Protein AF-A0A222P854-F1 (afdb_monomer_lite)

Structure (mmCIF, N/CA/C/O backbone):
data_AF-A0A222P854-F1
#
_entry.id   AF-A0A222P854-F1
#
loop_
_atom_site.group_PDB
_atom_site.id
_atom_site.type_symbol
_atom_site.label_atom_id
_atom_site.label_alt_id
_atom_site.label_comp_id
_atom_site.label_asym_id
_atom_site.label_entity_id
_atom_site.label_seq_id
_atom_site.pdbx_PDB_ins_code
_atom_site.Cartn_x
_atom_site.Cartn_y
_atom_site.Cartn_z
_atom_site.occupancy
_atom_site.B_iso_or_equiv
_atom_site.auth_seq_id
_atom_site.auth_comp_id
_atom_site.auth_asym_id
_atom_site.auth_atom_id
_atom_site.pdbx_PDB_model_num
ATOM 1 N N . MET A 1 1 ? 20.898 -10.191 -26.134 1.00 38.06 1 MET A N 1
ATOM 2 C CA . MET A 1 1 ? 21.332 -8.983 -26.874 1.00 38.06 1 MET A CA 1
ATOM 3 C C . MET A 1 1 ? 20.083 -8.242 -27.329 1.00 38.06 1 MET A C 1
ATOM 5 O O . MET A 1 1 ? 19.396 -8.728 -28.217 1.00 38.06 1 MET A O 1
ATOM 9 N N . ILE A 1 2 ? 19.724 -7.139 -26.672 1.00 52.44 2 ILE A N 1
ATOM 10 C CA . ILE A 1 2 ? 18.548 -6.342 -27.051 1.00 52.44 2 ILE A CA 1
ATOM 11 C C . ILE A 1 2 ? 18.943 -5.528 -28.288 1.00 52.44 2 ILE A C 1
ATOM 13 O O . ILE A 1 2 ? 19.790 -4.641 -28.202 1.00 52.44 2 ILE A O 1
ATOM 17 N N . LYS A 1 3 ? 18.399 -5.877 -29.460 1.00 54.12 3 LYS A N 1
ATOM 18 C CA . LYS A 1 3 ? 18.596 -5.097 -30.688 1.00 54.12 3 LYS A CA 1
ATOM 19 C C . LYS A 1 3 ? 17.726 -3.843 -30.610 1.00 54.12 3 LYS A C 1
ATOM 21 O O . LYS A 1 3 ? 16.542 -3.892 -30.926 1.00 54.12 3 LYS A O 1
ATOM 26 N N . PHE A 1 4 ? 18.316 -2.723 -30.200 1.00 57.81 4 PHE A N 1
ATOM 27 C CA . PHE A 1 4 ? 17.704 -1.402 -30.335 1.00 57.81 4 PHE A CA 1
ATOM 28 C C . PHE A 1 4 ? 17.723 -1.002 -31.816 1.00 57.81 4 PHE A C 1
ATOM 30 O O . PHE A 1 4 ? 18.655 -0.359 -32.295 1.00 57.81 4 PHE A O 1
ATOM 37 N N . GLY A 1 5 ? 16.721 -1.460 -32.570 1.00 57.44 5 GLY A N 1
ATOM 38 C CA . GLY A 1 5 ? 16.458 -0.957 -33.916 1.00 57.44 5 GLY A CA 1
ATOM 39 C C . GLY A 1 5 ? 16.206 0.551 -33.854 1.00 57.44 5 GLY A C 1
ATOM 40 O O . GLY A 1 5 ? 15.475 1.005 -32.980 1.00 57.44 5 GLY A O 1
ATOM 41 N N . SER A 1 6 ? 16.870 1.300 -34.738 1.00 62.12 6 SER A N 1
ATOM 42 C CA . SER A 1 6 ? 16.833 2.759 -34.927 1.00 62.12 6 SER A CA 1
ATOM 43 C C . SER A 1 6 ? 15.770 3.514 -34.113 1.00 62.12 6 SER A C 1
ATOM 45 O O . SER A 1 6 ? 14.655 3.745 -34.583 1.00 62.12 6 SER A O 1
ATOM 47 N N . VAL A 1 7 ? 16.133 3.942 -32.900 1.00 63.12 7 VAL A N 1
ATOM 48 C CA . VAL A 1 7 ? 15.281 4.776 -32.041 1.00 63.12 7 VAL A CA 1
ATOM 49 C C . VAL A 1 7 ? 15.175 6.170 -32.663 1.00 63.12 7 VAL A C 1
ATOM 51 O O . VAL A 1 7 ? 16.131 6.943 -32.664 1.00 63.12 7 VAL A O 1
ATOM 54 N N . LYS A 1 8 ? 14.009 6.489 -33.228 1.00 76.06 8 LYS A N 1
ATOM 55 C CA . LYS A 1 8 ? 13.694 7.820 -33.767 1.00 76.06 8 LYS A CA 1
ATOM 56 C C . LYS A 1 8 ? 13.288 8.771 -32.636 1.00 76.06 8 LYS A C 1
ATOM 58 O O . LYS A 1 8 ? 12.775 8.329 -31.608 1.00 76.06 8 LYS A O 1
ATOM 63 N N . LYS A 1 9 ? 13.479 10.085 -32.832 1.00 69.50 9 LYS A N 1
ATOM 64 C CA . LYS A 1 9 ? 13.191 11.136 -31.826 1.00 69.50 9 LYS A CA 1
ATOM 65 C C . LYS A 1 9 ? 11.778 11.032 -31.237 1.00 69.50 9 LYS A C 1
ATOM 67 O O . LYS A 1 9 ? 11.584 11.240 -30.049 1.00 69.50 9 LYS A O 1
ATOM 72 N N . GLU A 1 10 ? 10.819 10.637 -32.057 1.00 71.81 10 GLU A N 1
ATOM 73 C CA . GLU A 1 10 ? 9.415 10.408 -31.709 1.00 71.81 10 GLU A CA 1
ATOM 74 C C . GLU A 1 10 ? 9.181 9.299 -30.663 1.00 71.81 10 GLU A C 1
ATOM 76 O O . GLU A 1 10 ? 8.360 9.482 -29.766 1.00 71.81 10 GLU A O 1
ATOM 81 N N . HIS A 1 11 ? 9.960 8.211 -30.663 1.00 74.31 11 HIS A N 1
ATOM 82 C CA . HIS A 1 11 ? 9.887 7.202 -29.593 1.00 74.31 11 HIS A CA 1
ATOM 83 C C . HIS A 1 11 ? 10.460 7.716 -28.270 1.00 74.31 11 HIS A C 1
ATOM 85 O O . HIS A 1 11 ? 9.971 7.362 -27.199 1.00 74.31 11 HIS A O 1
ATOM 91 N N . LEU A 1 12 ? 11.475 8.578 -28.342 1.00 76.31 12 LEU A N 1
ATOM 92 C CA . LEU A 1 12 ? 12.112 9.174 -27.170 1.00 76.31 12 LEU A CA 1
ATOM 93 C C . LEU A 1 12 ? 11.206 10.236 -26.528 1.00 76.31 12 LEU A C 1
ATOM 95 O O . LEU A 1 12 ? 11.089 10.292 -25.307 1.00 76.31 12 LEU A O 1
ATOM 99 N N . VAL A 1 13 ? 10.493 11.008 -27.353 1.00 78.12 13 VAL A N 1
ATOM 100 C CA . VAL A 1 13 ? 9.447 11.942 -26.910 1.00 78.12 13 VAL A CA 1
ATOM 101 C C . VAL A 1 13 ? 8.271 11.188 -26.286 1.00 78.12 13 VAL A C 1
ATOM 103 O O . VAL A 1 13 ? 7.839 11.546 -25.194 1.00 78.12 13 VAL A O 1
ATOM 106 N N . GLY A 1 14 ? 7.800 10.107 -26.917 1.00 78.38 14 GLY A N 1
ATOM 107 C CA . GLY A 1 14 ? 6.740 9.265 -26.352 1.00 78.38 14 GLY A CA 1
ATOM 108 C C . GLY A 1 14 ? 7.126 8.655 -25.001 1.00 78.38 14 GLY A C 1
ATOM 109 O O . GLY A 1 14 ? 6.338 8.696 -24.056 1.00 78.38 14 GLY A O 1
ATOM 110 N N . ALA A 1 15 ? 8.364 8.165 -24.876 1.00 81.88 15 ALA A N 1
ATOM 111 C CA . ALA A 1 15 ? 8.888 7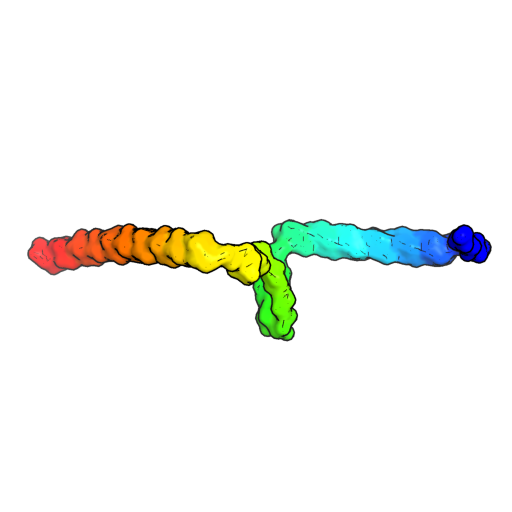.646 -23.615 1.00 81.88 15 ALA A CA 1
ATOM 112 C C . ALA A 1 15 ? 8.981 8.735 -22.532 1.00 81.88 15 ALA A C 1
ATOM 114 O O . ALA A 1 15 ? 8.546 8.512 -21.403 1.00 81.88 15 ALA A O 1
ATOM 115 N N . ALA A 1 16 ? 9.491 9.923 -22.871 1.00 80.00 16 ALA A N 1
ATOM 116 C CA . ALA A 1 16 ? 9.607 11.035 -21.929 1.00 80.00 16 ALA A CA 1
ATOM 117 C C . ALA A 1 16 ? 8.236 11.517 -21.425 1.00 80.00 16 ALA A C 1
ATOM 119 O O . ALA A 1 16 ? 8.065 11.735 -20.225 1.00 80.00 16 ALA A O 1
ATOM 120 N N . ILE A 1 17 ? 7.246 11.625 -22.319 1.00 85.06 17 ILE A N 1
ATOM 121 C CA . ILE A 1 17 ? 5.873 11.997 -21.955 1.00 85.06 17 ILE A CA 1
ATOM 122 C C . ILE A 1 17 ? 5.262 10.928 -21.046 1.00 85.06 17 ILE A C 1
ATOM 124 O O . ILE A 1 17 ? 4.739 11.275 -19.991 1.00 85.06 17 ILE A O 1
ATOM 128 N N . GLY A 1 18 ? 5.393 9.644 -21.402 1.00 84.56 18 GLY A N 1
ATOM 129 C CA . GLY A 1 18 ? 4.864 8.534 -20.606 1.00 84.56 18 GLY A CA 1
ATOM 130 C C . GLY A 1 18 ? 5.413 8.521 -19.178 1.00 84.56 18 GLY A C 1
ATOM 131 O O . GLY A 1 18 ? 4.639 8.503 -18.216 1.00 84.56 18 GLY A O 1
ATOM 132 N N . VAL A 1 19 ? 6.738 8.621 -19.029 1.00 86.50 19 VAL A N 1
ATOM 133 C CA . VAL A 1 19 ? 7.398 8.683 -17.714 1.00 86.50 19 VAL A CA 1
ATOM 134 C C . VAL A 1 19 ? 6.961 9.930 -16.937 1.00 86.50 19 VAL A C 1
ATOM 136 O O . VAL A 1 19 ? 6.659 9.830 -15.746 1.00 86.50 19 VAL A O 1
ATOM 139 N N . GLY A 1 20 ? 6.849 11.083 -17.605 1.00 85.69 20 GLY A N 1
ATOM 140 C CA . GLY A 1 20 ? 6.383 12.330 -16.995 1.00 85.69 20 GLY A CA 1
ATOM 141 C C . GLY A 1 20 ? 4.957 12.236 -16.447 1.00 85.69 20 GLY A C 1
ATOM 142 O O . GLY A 1 20 ? 4.716 12.603 -15.295 1.00 85.69 20 GLY A O 1
ATOM 143 N N . THR A 1 21 ? 4.017 11.685 -17.221 1.00 87.88 21 THR A N 1
ATOM 144 C CA . THR A 1 21 ? 2.626 11.489 -16.774 1.00 87.88 21 THR A CA 1
ATOM 145 C C . THR A 1 21 ? 2.513 10.528 -15.595 1.00 87.88 21 THR A C 1
ATOM 147 O O . THR A 1 21 ? 1.765 10.807 -14.657 1.00 87.88 21 THR A O 1
ATOM 150 N N . VAL A 1 22 ? 3.277 9.430 -15.594 1.00 85.00 22 VAL A N 1
ATOM 151 C CA . VAL A 1 22 ? 3.274 8.467 -14.480 1.00 85.00 22 VAL A CA 1
ATOM 152 C C . VAL A 1 22 ? 3.845 9.103 -13.214 1.00 85.00 22 VAL A C 1
ATOM 154 O O . VAL A 1 22 ? 3.255 8.964 -12.144 1.00 85.00 22 VAL A O 1
ATOM 157 N N . ALA A 1 23 ? 4.947 9.850 -13.321 1.00 82.06 23 ALA A N 1
ATOM 158 C CA . ALA A 1 23 ? 5.553 10.531 -12.179 1.00 82.06 23 ALA A CA 1
ATOM 159 C C . ALA A 1 23 ? 4.628 11.609 -11.585 1.00 82.06 23 ALA A C 1
ATOM 161 O O . ALA A 1 23 ? 4.469 11.678 -10.366 1.00 82.06 23 ALA A O 1
ATOM 162 N N . ALA A 1 24 ? 3.974 12.412 -12.430 1.00 83.06 24 ALA A N 1
ATOM 163 C CA . ALA A 1 24 ? 3.011 13.419 -11.987 1.00 83.06 24 ALA A CA 1
ATOM 164 C C . ALA A 1 24 ? 1.777 12.779 -11.326 1.00 83.06 24 ALA A C 1
ATOM 166 O O . ALA A 1 24 ? 1.351 13.216 -10.253 1.00 83.06 24 ALA A O 1
ATOM 167 N N . GLY A 1 25 ? 1.247 11.705 -11.922 1.00 84.31 25 GLY A N 1
ATOM 168 C CA . GLY A 1 25 ? 0.156 10.919 -11.344 1.00 84.31 25 GLY A CA 1
ATOM 169 C C . GLY A 1 25 ? 0.533 10.317 -9.990 1.00 84.31 25 GLY A C 1
ATOM 170 O O . GLY A 1 25 ? -0.230 10.431 -9.033 1.00 84.31 25 GLY A O 1
ATOM 171 N N . TYR A 1 26 ? 1.743 9.764 -9.871 1.00 83.50 26 TYR A N 1
ATOM 172 C CA . TYR A 1 26 ? 2.265 9.230 -8.613 1.00 83.50 26 TYR A CA 1
ATOM 173 C C . TYR A 1 26 ? 2.455 10.315 -7.547 1.00 83.50 26 TYR A C 1
ATOM 175 O O . TYR A 1 26 ? 2.142 10.098 -6.378 1.00 83.50 26 TYR A O 1
ATOM 183 N N . TYR A 1 27 ? 2.926 11.502 -7.931 1.00 84.06 27 TYR A N 1
ATOM 184 C CA . TYR A 1 27 ? 3.105 12.616 -7.001 1.00 84.06 27 TYR A CA 1
ATOM 185 C C . TYR A 1 27 ? 1.769 13.100 -6.418 1.00 84.06 27 TYR A C 1
ATOM 187 O O . TYR A 1 27 ? 1.637 13.268 -5.202 1.00 84.06 27 TYR A O 1
ATOM 195 N N . LEU A 1 28 ? 0.758 13.268 -7.275 1.00 80.50 28 LEU A N 1
ATOM 196 C CA . LEU A 1 28 ? -0.599 13.635 -6.864 1.00 80.50 28 LEU A CA 1
ATOM 197 C C . LEU A 1 28 ? -1.249 12.537 -6.013 1.00 80.50 28 LEU A C 1
ATOM 199 O O . LEU A 1 28 ? -1.875 12.840 -4.995 1.00 80.50 28 LEU A O 1
ATOM 203 N N . TYR A 1 29 ? -1.042 11.270 -6.384 1.00 80.31 29 TYR A N 1
ATOM 204 C CA . TYR A 1 29 ? -1.481 10.126 -5.592 1.00 80.31 29 TYR A CA 1
ATOM 205 C C . TYR A 1 29 ? -0.852 10.145 -4.197 1.00 80.31 29 TYR A C 1
ATOM 207 O O . TYR A 1 29 ? -1.573 10.081 -3.207 1.00 80.31 29 TYR A O 1
ATOM 215 N N . LYS A 1 30 ? 0.469 10.331 -4.086 1.00 81.31 30 LYS A N 1
ATOM 216 C CA . LYS A 1 30 ? 1.187 10.287 -2.803 1.00 81.31 30 LYS A CA 1
ATOM 217 C C . LYS A 1 30 ? 0.709 11.351 -1.811 1.00 81.31 30 LYS A C 1
ATOM 219 O O . LYS A 1 30 ? 0.612 11.072 -0.620 1.00 81.31 30 LYS A O 1
ATOM 224 N N . LYS A 1 31 ? 0.370 12.558 -2.277 1.00 79.62 31 LYS A N 1
ATOM 225 C CA . LYS A 1 31 ? -0.131 13.638 -1.405 1.00 79.62 31 LYS A CA 1
ATOM 226 C C . LYS A 1 31 ? -1.530 13.351 -0.842 1.00 79.62 31 LYS A C 1
ATOM 228 O O . LYS A 1 31 ? -1.879 13.850 0.226 1.00 79.62 31 LYS A O 1
ATOM 233 N N . ASN A 1 32 ? -2.335 12.558 -1.545 1.00 81.88 32 ASN A N 1
ATOM 234 C CA . ASN A 1 32 ? -3.741 12.319 -1.218 1.00 81.88 32 ASN A CA 1
ATOM 235 C C . ASN A 1 32 ? -4.102 10.829 -1.182 1.00 81.88 32 ASN A C 1
ATOM 237 O O . ASN A 1 32 ? -5.265 10.476 -1.381 1.00 81.88 32 ASN A O 1
ATOM 241 N N . GLN A 1 33 ? -3.119 9.981 -0.881 1.00 75.19 33 GLN A N 1
ATOM 242 C CA . GLN A 1 33 ? -3.197 8.528 -1.009 1.00 75.19 33 GLN A CA 1
ATOM 243 C C . GLN A 1 33 ? -4.449 7.955 -0.339 1.00 75.19 33 GLN A C 1
ATOM 245 O O . GLN A 1 33 ? -5.241 7.281 -0.984 1.00 75.19 33 GLN A O 1
ATOM 250 N N . SER A 1 34 ? -4.718 8.347 0.908 1.00 75.25 34 SER A N 1
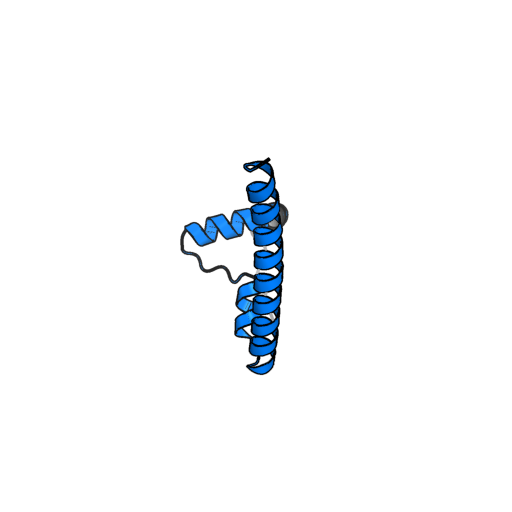ATOM 251 C CA . SER A 1 34 ? -5.887 7.882 1.666 1.00 75.25 34 SER A CA 1
ATOM 252 C C . SER A 1 34 ? -7.236 8.240 1.026 1.00 75.25 34 SER A C 1
ATOM 254 O O . SER A 1 34 ? -8.184 7.454 1.079 1.00 75.25 34 SER A O 1
ATOM 256 N N . LYS A 1 35 ? -7.347 9.418 0.397 1.00 82.38 35 LYS A N 1
ATOM 257 C CA . LYS A 1 35 ? -8.573 9.853 -0.292 1.00 82.38 35 LYS A CA 1
ATOM 258 C C . LYS A 1 35 ? -8.755 9.107 -1.609 1.00 82.38 35 LYS A C 1
ATOM 260 O O . LYS A 1 35 ? -9.875 8.701 -1.915 1.00 82.38 35 LYS A O 1
ATOM 265 N N . VAL A 1 36 ? -7.672 8.921 -2.363 1.00 80.38 36 VAL A N 1
ATOM 266 C CA . VAL A 1 36 ? -7.702 8.197 -3.640 1.00 80.38 36 VAL A CA 1
ATOM 267 C C . VAL A 1 36 ? -7.999 6.720 -3.406 1.00 80.38 36 VAL A C 1
ATOM 269 O O . VAL A 1 36 ? -8.873 6.169 -4.069 1.00 80.38 36 VAL A O 1
ATOM 272 N N . ASP A 1 37 ? -7.379 6.113 -2.398 1.00 79.75 37 ASP A N 1
ATOM 273 C CA . ASP A 1 37 ? -7.629 4.722 -2.035 1.00 79.75 37 ASP A CA 1
ATOM 274 C C . ASP A 1 37 ? -9.083 4.511 -1.598 1.00 79.75 37 ASP A C 1
ATOM 276 O O . ASP A 1 37 ? -9.741 3.556 -2.009 1.00 79.75 37 ASP A O 1
ATOM 280 N N . SER A 1 38 ? -9.634 5.439 -0.811 1.00 79.69 38 SER A N 1
ATOM 281 C CA . SER A 1 38 ? -11.048 5.403 -0.426 1.00 79.69 38 SER A CA 1
ATOM 282 C C . SER A 1 38 ? -11.982 5.557 -1.633 1.00 79.69 38 SER A C 1
ATOM 284 O O . SER A 1 38 ? -12.978 4.842 -1.733 1.00 79.69 38 SER A O 1
ATOM 286 N N . PHE A 1 39 ? -11.659 6.445 -2.579 1.00 84.62 39 PHE A N 1
ATOM 287 C CA . PHE A 1 39 ? -12.431 6.634 -3.809 1.00 84.62 39 PHE A CA 1
ATOM 288 C C . PHE A 1 39 ? -12.413 5.390 -4.707 1.00 84.62 39 PHE A C 1
ATOM 290 O O . PHE A 1 39 ? -13.466 4.929 -5.137 1.00 84.62 39 PHE A O 1
ATOM 297 N N . LEU A 1 40 ? -11.237 4.812 -4.944 1.00 83.88 40 LEU A N 1
ATOM 298 C CA . LEU A 1 40 ? -11.065 3.603 -5.749 1.00 83.88 40 LEU A CA 1
ATOM 299 C C . LEU A 1 40 ? -11.751 2.387 -5.092 1.00 83.88 40 LEU A C 1
ATOM 301 O O . LEU A 1 40 ? -12.439 1.631 -5.779 1.00 83.88 40 LEU A O 1
ATOM 305 N N . ARG A 1 41 ? -11.683 2.255 -3.758 1.00 81.31 41 ARG A N 1
ATOM 306 C CA . ARG A 1 41 ? -12.429 1.224 -3.008 1.00 81.31 41 ARG A CA 1
ATOM 307 C C . ARG A 1 41 ? -13.943 1.374 -3.146 1.00 81.31 41 ARG A C 1
ATOM 309 O O . ARG A 1 41 ? -14.636 0.370 -3.265 1.00 81.31 41 ARG A O 1
ATOM 316 N N . LYS A 1 42 ? -14.467 2.607 -3.182 1.00 84.06 42 LYS A N 1
ATOM 317 C CA . LYS A 1 42 ? -15.901 2.864 -3.431 1.00 84.06 42 LYS A CA 1
ATOM 318 C C . LYS A 1 42 ? -16.355 2.425 -4.826 1.00 84.06 42 LYS A C 1
ATOM 320 O O . LYS A 1 42 ? -17.529 2.126 -4.995 1.00 84.06 42 LYS A O 1
ATOM 325 N N . GLN A 1 43 ? -15.443 2.360 -5.796 1.00 84.38 43 GLN A N 1
ATOM 326 C CA . GLN A 1 43 ? -15.710 1.845 -7.145 1.00 84.38 43 GLN A CA 1
ATOM 327 C C . GLN A 1 43 ? -15.549 0.316 -7.248 1.00 84.38 43 GLN A C 1
ATOM 329 O O . GLN A 1 43 ? -15.606 -0.235 -8.342 1.00 84.38 43 GLN A O 1
ATOM 334 N N . GLY A 1 44 ? -15.332 -0.383 -6.127 1.00 78.31 44 GLY A N 1
ATOM 335 C CA . GLY A 1 44 ? -15.188 -1.842 -6.093 1.00 78.31 44 GLY A CA 1
ATOM 336 C C . GLY A 1 44 ? -13.775 -2.351 -6.388 1.00 78.31 44 GLY A C 1
ATOM 337 O O . GLY A 1 44 ? -13.568 -3.558 -6.482 1.00 78.31 44 GLY A O 1
ATOM 338 N N . ILE A 1 45 ? -12.784 -1.462 -6.504 1.00 80.75 45 ILE A N 1
ATOM 339 C CA . ILE A 1 45 ? -11.385 -1.859 -6.676 1.00 80.75 45 ILE A CA 1
ATOM 340 C C . ILE A 1 45 ? -10.827 -2.237 -5.300 1.00 80.75 45 ILE A C 1
ATOM 342 O O . ILE A 1 45 ? -10.701 -1.391 -4.411 1.00 80.75 45 ILE A O 1
ATOM 346 N N . ASN A 1 46 ? -10.490 -3.515 -5.113 1.00 68.12 46 ASN A N 1
ATOM 347 C CA . ASN A 1 46 ? -9.824 -3.979 -3.900 1.00 68.12 46 ASN A CA 1
ATOM 348 C C . ASN A 1 46 ? -8.366 -3.501 -3.908 1.00 68.12 46 ASN A C 1
ATOM 350 O O . ASN A 1 46 ? -7.493 -4.093 -4.540 1.00 68.12 46 ASN A O 1
ATOM 354 N N . ILE A 1 47 ? -8.123 -2.388 -3.226 1.00 71.00 47 ILE A N 1
ATOM 355 C CA . ILE A 1 47 ? -6.781 -1.882 -2.971 1.00 71.00 47 ILE A CA 1
ATOM 356 C C . ILE A 1 47 ? -6.321 -2.527 -1.678 1.00 71.00 47 ILE A C 1
ATOM 358 O O . ILE A 1 47 ? -6.919 -2.288 -0.626 1.00 71.00 47 ILE A O 1
ATOM 362 N N . LYS A 1 48 ? -5.254 -3.325 -1.757 1.00 63.78 48 LYS A N 1
ATOM 363 C CA . LYS A 1 48 ? -4.583 -3.845 -0.569 1.00 63.78 48 LYS A CA 1
ATOM 364 C C . LYS A 1 48 ? -4.059 -2.661 0.232 1.00 63.78 48 LYS A C 1
ATOM 366 O O . LYS A 1 48 ? -3.044 -2.063 -0.117 1.00 63.78 48 LYS A O 1
ATOM 371 N N . THR A 1 49 ? -4.772 -2.299 1.290 1.00 62.56 49 THR A N 1
ATOM 372 C CA . THR A 1 49 ? -4.234 -1.391 2.295 1.00 62.56 49 THR A CA 1
ATOM 373 C C . THR A 1 49 ? -3.118 -2.135 3.020 1.00 62.56 49 THR A C 1
ATOM 375 O O . THR A 1 49 ? -3.195 -3.352 3.209 1.00 62.56 49 THR A O 1
ATOM 378 N N . SER A 1 50 ? -2.071 -1.421 3.431 1.00 57.31 50 SER A N 1
ATOM 379 C CA . SER A 1 50 ? -0.975 -2.012 4.209 1.00 57.31 50 SER A CA 1
ATOM 380 C C . SER A 1 50 ? -1.485 -2.765 5.442 1.00 57.31 50 SER A C 1
ATOM 382 O O . SER A 1 50 ? -0.912 -3.784 5.801 1.00 57.31 50 SER A O 1
ATOM 384 N N . SER A 1 51 ? -2.601 -2.323 6.034 1.00 59.66 51 SER A N 1
ATOM 385 C CA . SER A 1 51 ? -3.255 -2.998 7.157 1.00 59.66 51 SER A CA 1
ATOM 386 C C . SER A 1 51 ? -3.842 -4.364 6.798 1.00 59.66 51 SER A C 1
ATOM 388 O O . SER A 1 51 ? -3.644 -5.316 7.537 1.00 59.66 51 SER A O 1
ATOM 390 N N . GLN A 1 52 ? -4.536 -4.501 5.667 1.00 58.78 52 GLN A N 1
ATOM 391 C CA . GLN A 1 52 ? -5.189 -5.763 5.312 1.00 58.78 52 GLN A CA 1
ATOM 392 C C . GLN A 1 52 ? -4.177 -6.807 4.835 1.00 58.78 52 GLN A C 1
ATOM 394 O O . GLN A 1 52 ? -4.266 -7.969 5.210 1.00 58.78 52 GLN A O 1
ATOM 399 N N . ALA A 1 53 ? -3.150 -6.367 4.103 1.00 57.84 53 ALA A N 1
ATOM 400 C CA . ALA A 1 53 ? -2.008 -7.219 3.797 1.00 57.84 53 ALA A CA 1
ATOM 401 C C . ALA A 1 53 ? -1.211 -7.608 5.057 1.00 57.84 53 ALA A C 1
ATOM 403 O O . ALA A 1 53 ? -0.589 -8.663 5.058 1.00 57.84 53 ALA A O 1
ATOM 404 N N . ALA A 1 54 ? -1.215 -6.794 6.119 1.00 65.19 54 ALA A N 1
ATOM 405 C CA . ALA A 1 54 ? -0.533 -7.137 7.365 1.00 65.19 54 ALA A CA 1
ATOM 406 C C . ALA A 1 54 ? -1.245 -8.273 8.114 1.00 65.19 54 ALA A C 1
ATOM 408 O O . ALA A 1 54 ? -0.570 -9.207 8.526 1.00 65.19 54 ALA A O 1
ATOM 409 N N . TYR A 1 55 ? -2.580 -8.250 8.219 1.00 71.00 55 TYR A N 1
ATOM 410 C CA . TYR A 1 55 ? -3.336 -9.326 8.882 1.00 71.00 55 TYR A CA 1
ATOM 411 C C . TYR A 1 55 ? -3.273 -10.661 8.127 1.00 71.00 55 TYR A C 1
ATOM 413 O O . TYR A 1 55 ? -3.145 -11.704 8.759 1.00 71.00 55 TYR A O 1
ATOM 421 N N . ASP A 1 56 ? -3.299 -10.638 6.788 1.00 74.31 56 ASP A N 1
ATOM 422 C CA . ASP A 1 56 ? -3.227 -11.855 5.958 1.00 74.31 56 ASP A CA 1
ATOM 423 C C . ASP A 1 56 ? -1.893 -12.619 6.110 1.00 74.31 56 ASP A C 1
ATOM 425 O O . ASP A 1 56 ? -1.819 -13.799 5.773 1.00 74.31 56 ASP A O 1
ATOM 429 N N . ASN A 1 57 ? -0.834 -11.950 6.582 1.00 78.38 57 ASN A N 1
ATOM 430 C CA . ASN A 1 57 ? 0.491 -12.544 6.791 1.00 78.38 57 ASN A CA 1
ATOM 431 C C . ASN A 1 57 ? 0.808 -12.823 8.272 1.00 78.38 57 ASN A C 1
ATOM 433 O O . ASN A 1 57 ? 1.922 -13.256 8.562 1.00 78.38 57 ASN A O 1
ATOM 437 N N . MET A 1 58 ? -0.128 -12.577 9.197 1.00 82.94 58 MET A N 1
ATOM 438 C CA . MET A 1 58 ? 0.076 -12.876 10.618 1.00 82.94 58 MET A CA 1
ATOM 439 C C . MET A 1 58 ? -0.063 -14.371 10.892 1.00 82.94 58 MET A C 1
ATOM 441 O O . MET A 1 58 ? -0.927 -15.054 10.333 1.00 82.94 58 MET A O 1
ATOM 445 N N . ASN A 1 59 ? 0.767 -14.877 11.799 1.00 86.12 59 ASN A N 1
ATOM 446 C CA . ASN A 1 59 ? 0.577 -16.213 12.348 1.00 86.12 59 ASN A CA 1
ATOM 447 C C . ASN A 1 59 ? -0.544 -16.214 13.424 1.00 86.12 59 ASN A C 1
ATOM 449 O O . ASN A 1 59 ? -1.017 -15.165 13.863 1.00 86.12 59 ASN A O 1
ATOM 453 N N . LEU A 1 60 ? -0.993 -17.400 13.856 1.00 89.88 60 LEU A N 1
ATOM 454 C CA . LEU A 1 60 ? -2.101 -17.540 14.816 1.00 89.88 60 LEU A CA 1
ATOM 455 C C . LEU A 1 60 ? -1.814 -16.903 16.193 1.00 89.88 60 LEU A C 1
ATOM 457 O O . LEU A 1 60 ? -2.727 -16.374 16.824 1.00 89.88 60 LEU A O 1
ATOM 461 N N . GLU A 1 61 ? -0.563 -16.927 16.643 1.00 89.00 61 GLU A N 1
ATOM 462 C CA . GLU A 1 61 ? -0.098 -16.304 17.889 1.00 89.00 61 GLU A CA 1
ATOM 463 C C . GLU A 1 61 ? -0.123 -14.770 17.800 1.00 89.00 61 GLU A C 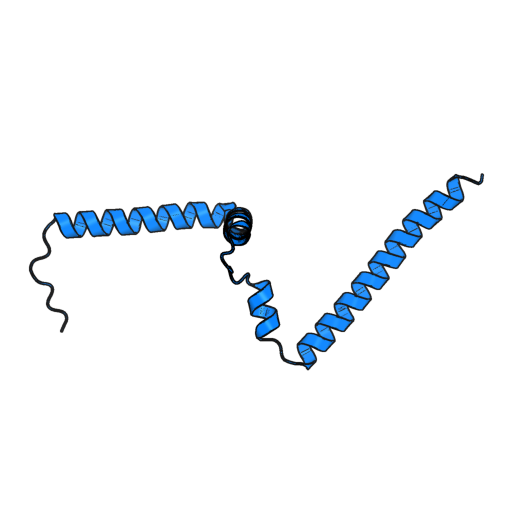1
ATOM 465 O O . GLU A 1 61 ? -0.625 -14.097 18.702 1.00 89.00 61 GLU A O 1
ATOM 470 N N . GLU A 1 62 ? 0.328 -14.208 16.676 1.00 87.25 62 GLU A N 1
ATOM 471 C CA . GLU A 1 62 ? 0.274 -12.761 16.418 1.00 87.25 62 GLU A CA 1
ATOM 472 C C . GLU A 1 62 ? -1.173 -12.257 16.348 1.00 87.25 62 GLU A C 1
ATOM 474 O O . GLU A 1 62 ? -1.497 -11.181 16.864 1.0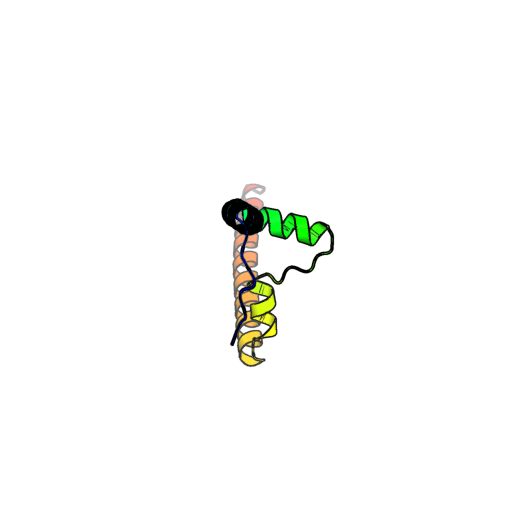0 87.25 62 GLU A O 1
ATOM 479 N N . LEU A 1 63 ? -2.072 -13.053 15.760 1.00 88.75 63 LEU A N 1
ATOM 480 C CA . LEU A 1 63 ? -3.492 -12.724 15.694 1.00 88.75 63 LEU A CA 1
ATOM 481 C C . LEU A 1 63 ? -4.156 -12.781 17.076 1.00 88.75 63 LEU A C 1
ATOM 483 O O . LEU A 1 63 ? -4.961 -11.907 17.397 1.00 88.75 63 LEU A O 1
ATOM 487 N N . MET A 1 64 ? -3.801 -13.768 17.906 1.00 91.44 64 MET A N 1
ATOM 488 C CA . MET A 1 64 ? -4.302 -13.873 19.280 1.00 91.44 64 MET A CA 1
ATOM 489 C C . MET A 1 64 ? -3.834 -12.689 20.133 1.00 91.44 64 MET A C 1
ATOM 491 O O . MET A 1 64 ? -4.659 -12.067 20.796 1.00 91.44 64 MET A O 1
ATOM 495 N N . THR A 1 65 ? -2.555 -12.322 20.033 1.00 90.00 65 THR A N 1
ATOM 496 C CA . THR A 1 65 ? -1.992 -11.142 20.711 1.00 90.00 65 THR A CA 1
ATOM 497 C C . THR A 1 65 ? -2.692 -9.858 20.262 1.00 90.00 65 THR A C 1
ATOM 499 O O . THR A 1 65 ? -3.067 -9.018 21.077 1.00 90.00 65 THR A O 1
ATOM 502 N N . THR A 1 66 ? -2.931 -9.707 18.954 1.00 89.50 66 THR A N 1
ATOM 503 C CA . THR A 1 66 ? -3.647 -8.534 18.432 1.00 89.50 66 THR A CA 1
ATOM 504 C C . THR A 1 66 ? -5.096 -8.497 18.920 1.00 89.50 66 THR A C 1
ATOM 506 O O . THR A 1 66 ? -5.627 -7.423 19.192 1.00 89.50 66 THR A O 1
ATOM 509 N N . LYS A 1 67 ? -5.742 -9.659 19.049 1.00 92.75 67 LYS A N 1
ATOM 510 C CA . LYS A 1 67 ? -7.100 -9.780 19.583 1.00 92.75 67 LYS A CA 1
ATOM 511 C C . LYS A 1 67 ? -7.162 -9.388 21.059 1.00 92.75 67 LYS A C 1
ATOM 513 O O . LYS A 1 67 ? -8.039 -8.609 21.407 1.00 92.75 67 LYS A O 1
ATOM 518 N N . GLU A 1 68 ? -6.255 -9.891 21.894 1.00 94.25 68 GLU A N 1
ATOM 519 C CA . GLU A 1 68 ? -6.159 -9.516 23.315 1.00 94.25 68 GLU A CA 1
ATOM 520 C C . GLU A 1 68 ? -5.982 -8.001 23.463 1.00 94.25 68 GLU A C 1
ATOM 522 O O . GLU A 1 68 ? -6.782 -7.343 24.119 1.00 94.25 68 GLU A O 1
ATOM 527 N N . HIS A 1 69 ? -5.036 -7.421 22.718 1.00 92.56 69 HIS A N 1
ATOM 528 C CA . HIS A 1 69 ? -4.800 -5.980 22.746 1.00 92.56 69 HIS A CA 1
ATOM 529 C C . HIS A 1 69 ? -6.036 -5.151 22.346 1.00 92.56 69 HIS A C 1
ATOM 531 O O . HIS A 1 69 ? -6.288 -4.085 22.906 1.00 92.56 69 HIS A O 1
ATOM 537 N N . LEU A 1 70 ? -6.824 -5.620 21.372 1.00 93.44 70 LEU A N 1
ATOM 538 C CA . LEU A 1 70 ? -8.070 -4.953 20.992 1.00 93.44 70 LEU A CA 1
ATOM 539 C C . LEU A 1 70 ? -9.147 -5.067 22.074 1.00 93.44 70 LEU A C 1
ATOM 541 O O . LEU A 1 70 ? -9.891 -4.107 22.271 1.00 93.44 70 LEU A O 1
ATOM 545 N N . GLU A 1 71 ? -9.245 -6.205 22.760 1.00 92.00 71 GLU A N 1
ATOM 546 C CA . GLU A 1 71 ? -10.164 -6.366 23.892 1.00 92.00 71 GLU A CA 1
ATOM 547 C C . GLU A 1 71 ? -9.799 -5.432 25.046 1.00 92.00 71 GLU A C 1
ATOM 549 O O . GLU A 1 71 ? -10.690 -4.773 25.584 1.00 92.00 71 GLU A O 1
ATOM 554 N N . ASP A 1 72 ? -8.507 -5.286 25.342 1.00 94.12 72 ASP A N 1
ATOM 555 C CA . ASP A 1 72 ? -8.021 -4.344 26.351 1.00 94.12 72 ASP A CA 1
ATOM 556 C C . ASP A 1 72 ? -8.392 -2.901 25.991 1.00 94.12 72 ASP A C 1
ATOM 558 O O . ASP A 1 72 ? -9.004 -2.191 26.790 1.00 94.12 72 ASP A O 1
ATOM 562 N N . LEU A 1 73 ? -8.116 -2.474 24.753 1.00 91.75 73 LEU A N 1
ATOM 563 C CA . LEU A 1 73 ? -8.458 -1.126 24.285 1.00 91.75 73 LEU A CA 1
ATOM 564 C C . LEU A 1 73 ? -9.968 -0.854 24.314 1.00 91.75 73 LEU A C 1
ATOM 566 O O . LEU A 1 73 ? -10.395 0.277 24.566 1.00 91.75 73 LEU A O 1
ATOM 570 N N . ILE A 1 74 ? -10.793 -1.864 24.029 1.00 90.62 74 ILE A N 1
ATOM 571 C CA . ILE A 1 74 ? -12.250 -1.738 24.124 1.00 90.62 74 ILE A CA 1
ATOM 572 C C . ILE A 1 74 ? -12.660 -1.587 25.586 1.00 90.62 74 ILE A C 1
ATOM 574 O O . ILE A 1 74 ? -13.423 -0.672 25.878 1.00 90.62 74 ILE A O 1
ATOM 578 N N . ALA A 1 75 ? -12.126 -2.400 26.497 1.00 91.88 75 ALA A N 1
ATOM 579 C CA . ALA A 1 75 ? -12.414 -2.291 27.924 1.00 91.88 75 ALA A CA 1
ATOM 580 C C . ALA A 1 75 ? -11.984 -0.927 28.494 1.00 91.88 75 ALA A C 1
ATOM 582 O O . ALA A 1 75 ? -12.749 -0.291 29.223 1.00 91.88 75 ALA A O 1
ATOM 583 N N . GLU A 1 76 ? -10.810 -0.421 28.108 1.00 86.19 76 GLU A N 1
ATOM 584 C CA . GLU A 1 76 ? -10.336 0.921 28.469 1.00 86.19 76 GLU A CA 1
ATOM 585 C C . GLU A 1 76 ? -11.267 2.016 27.942 1.00 86.19 76 GLU A C 1
A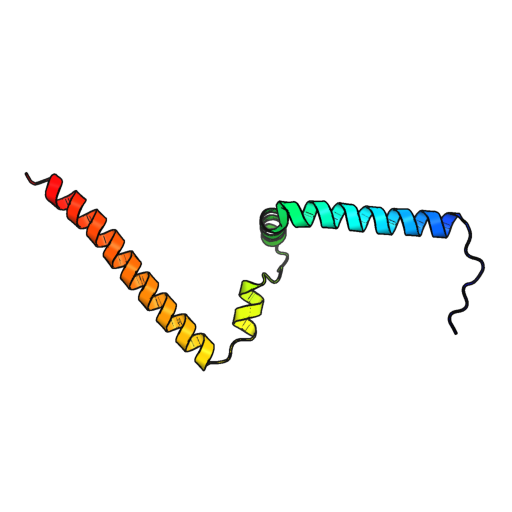TOM 587 O O . GLU A 1 76 ? -11.615 2.961 28.662 1.00 86.19 76 GLU A O 1
ATOM 592 N N . LYS A 1 77 ? -11.696 1.898 26.681 1.00 83.69 77 LYS A N 1
ATOM 593 C CA . LYS A 1 77 ? -12.601 2.866 26.063 1.00 83.69 77 LYS A CA 1
ATOM 594 C C . LYS A 1 77 ? -13.990 2.798 26.685 1.00 83.69 77 LYS A C 1
ATOM 596 O O . LYS A 1 77 ? -14.566 3.848 26.948 1.00 83.69 77 LYS A O 1
ATOM 601 N N . GLU A 1 78 ? -14.522 1.610 26.945 1.00 81.69 78 GLU A N 1
ATOM 602 C CA . GLU A 1 78 ? -15.801 1.420 27.626 1.00 81.69 78 GLU A CA 1
ATOM 603 C C . GLU A 1 78 ? -15.748 1.998 29.033 1.00 81.69 78 GLU A C 1
ATOM 605 O O . GLU A 1 78 ? -16.620 2.791 29.367 1.00 81.69 78 GLU A O 1
ATOM 610 N N . LEU A 1 79 ? -14.693 1.737 29.806 1.00 75.12 79 LEU A N 1
ATOM 611 C CA . LEU A 1 79 ? -14.486 2.343 31.121 1.00 75.12 79 LEU A CA 1
ATOM 612 C C . LEU A 1 79 ? -14.403 3.872 31.040 1.00 75.12 79 LEU A C 1
ATOM 614 O O . LEU A 1 79 ? -15.042 4.568 31.831 1.00 75.12 79 LEU A O 1
ATOM 618 N N . SER A 1 80 ? -13.671 4.403 30.061 1.00 70.38 80 SER A N 1
ATOM 619 C CA . SER A 1 80 ? -13.552 5.847 29.834 1.00 70.38 80 SER A CA 1
ATOM 620 C C . SER A 1 80 ? -14.902 6.467 29.459 1.00 70.38 80 SER A C 1
ATOM 622 O O . SER A 1 80 ? -15.296 7.489 30.018 1.00 70.38 80 SER A O 1
ATOM 624 N N . THR A 1 81 ? -15.665 5.823 28.571 1.00 62.44 81 THR A N 1
ATOM 625 C CA . THR A 1 81 ? -17.007 6.281 28.186 1.00 62.44 81 THR A CA 1
ATOM 626 C C . THR A 1 81 ? -18.012 6.142 29.328 1.00 62.44 81 THR A C 1
ATOM 628 O O . THR A 1 81 ? -18.785 7.066 29.562 1.00 62.44 81 THR A O 1
ATOM 631 N N . ASN A 1 82 ? -17.963 5.064 30.113 1.00 57.06 82 ASN A N 1
ATOM 632 C CA . ASN A 1 82 ? -18.815 4.898 31.286 1.00 57.06 82 ASN A CA 1
ATOM 633 C C . ASN A 1 82 ? -18.456 5.899 32.381 1.00 57.06 82 ASN A C 1
ATOM 635 O O . ASN A 1 82 ? -19.360 6.387 33.040 1.00 57.06 82 ASN A O 1
ATOM 639 N N . THR A 1 83 ? -17.185 6.275 32.544 1.00 55.91 83 THR A N 1
ATOM 640 C CA . THR A 1 83 ? -16.776 7.352 33.464 1.00 55.91 83 THR A CA 1
ATOM 641 C C . THR A 1 83 ? -17.375 8.687 33.021 1.00 55.91 83 THR A C 1
ATOM 643 O O . THR A 1 83 ? -18.012 9.361 33.827 1.00 55.91 83 THR A O 1
ATOM 646 N N . THR A 1 84 ? -17.310 9.015 31.723 1.00 52.69 84 THR A N 1
ATOM 647 C CA . THR A 1 84 ? -17.943 10.238 31.192 1.00 52.69 84 THR A CA 1
ATOM 648 C C . THR A 1 84 ? -19.474 10.231 31.291 1.00 52.69 84 THR A C 1
ATOM 650 O O . THR A 1 84 ? -20.078 11.279 31.505 1.00 52.69 84 THR A O 1
ATOM 653 N N . ILE A 1 85 ? -20.121 9.064 31.182 1.00 55.78 85 ILE A N 1
ATOM 654 C CA . ILE A 1 85 ? -21.579 8.925 31.346 1.00 55.78 85 ILE A CA 1
ATOM 655 C C . ILE A 1 85 ? -21.970 8.935 32.835 1.00 55.78 85 ILE A C 1
ATOM 657 O O . ILE A 1 85 ? -23.021 9.463 33.189 1.00 55.78 85 ILE A O 1
ATOM 661 N N . SER A 1 86 ? -21.117 8.413 33.719 1.00 50.56 86 SER A N 1
ATOM 662 C CA . SER A 1 86 ? -21.340 8.388 35.170 1.00 50.56 86 SER A CA 1
ATOM 663 C C . SER A 1 86 ? -21.203 9.779 35.791 1.00 50.56 86 SER A C 1
ATOM 665 O O . SER A 1 86 ? -22.023 10.137 36.630 1.00 50.56 86 SER A O 1
ATOM 667 N N . GLU A 1 87 ? -20.242 10.600 35.354 1.00 49.72 87 GLU A N 1
ATOM 668 C CA . GLU A 1 87 ? -20.159 12.009 35.778 1.00 49.72 87 GLU A CA 1
ATOM 669 C C . GLU A 1 87 ? -21.347 12.837 35.261 1.00 49.72 87 GLU A C 1
ATOM 671 O O . GLU A 1 87 ? -21.928 13.608 36.024 1.00 49.72 87 GLU A O 1
ATOM 676 N N . ALA A 1 88 ? -21.795 12.609 34.021 1.00 50.31 88 ALA A N 1
ATOM 677 C CA . ALA A 1 88 ? -22.974 13.284 33.472 1.00 50.31 88 ALA A CA 1
ATOM 678 C C . ALA A 1 88 ? -24.296 12.863 34.153 1.00 50.31 88 ALA A C 1
ATOM 680 O O . ALA A 1 88 ? -25.229 13.659 34.230 1.00 50.31 88 ALA A O 1
ATOM 681 N N . ALA A 1 89 ? -24.399 11.634 34.672 1.00 48.94 89 ALA A N 1
ATOM 682 C CA . ALA A 1 89 ? -25.581 11.170 35.406 1.00 48.94 89 ALA A CA 1
ATOM 683 C C . ALA A 1 89 ? -25.636 11.685 36.859 1.00 48.94 89 ALA A C 1
ATOM 685 O O . ALA A 1 89 ? -26.726 11.837 37.416 1.00 48.94 89 ALA 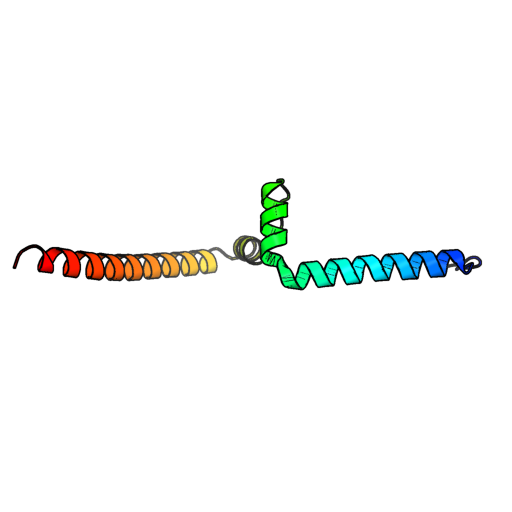A O 1
ATOM 686 N N . VAL A 1 90 ? -24.486 11.985 37.476 1.00 52.94 90 VAL A N 1
ATOM 687 C CA . VAL A 1 90 ? -24.424 12.512 38.851 1.00 52.94 90 VAL A CA 1
ATOM 688 C C . VAL A 1 90 ? -24.756 14.012 38.908 1.00 52.94 90 VAL A C 1
ATOM 690 O O . VAL A 1 90 ? -25.331 14.458 39.900 1.00 52.94 90 VAL A O 1
ATOM 693 N N . GLU A 1 91 ? -24.507 14.787 37.846 1.00 49.53 91 GLU A N 1
ATOM 694 C CA . GLU A 1 91 ? -24.862 16.219 37.798 1.00 49.53 91 GLU A CA 1
ATOM 695 C C . GLU A 1 91 ? -26.375 16.478 37.624 1.00 49.53 91 GLU A C 1
ATOM 697 O O . GLU A 1 91 ? -26.872 17.525 38.023 1.00 49.53 91 GLU A O 1
ATOM 702 N N . VAL A 1 92 ? -27.152 15.514 37.114 1.00 52.75 92 VAL A N 1
ATOM 703 C CA . VAL A 1 92 ? -28.611 15.680 36.910 1.00 52.75 92 VAL A CA 1
ATOM 704 C C . VAL A 1 92 ? -29.431 15.423 38.191 1.00 52.75 92 VAL A C 1
ATOM 706 O O . VAL A 1 92 ? -30.625 15.715 38.225 1.00 52.75 92 VAL A O 1
ATOM 709 N N . THR A 1 93 ? -28.815 14.925 39.273 1.00 46.25 93 THR A N 1
ATOM 710 C CA . THR A 1 93 ? -29.516 14.590 40.536 1.00 46.25 93 THR A CA 1
ATOM 711 C C . THR A 1 93 ? -29.033 15.407 41.746 1.00 46.25 93 THR A C 1
ATOM 713 O O . THR A 1 93 ? -29.166 14.950 42.884 1.00 46.25 93 THR A O 1
ATOM 716 N N . LYS A 1 94 ? -28.470 16.606 41.544 1.00 37.66 94 LYS A N 1
ATOM 717 C CA . LYS A 1 94 ? -28.123 17.521 42.645 1.00 37.66 94 LYS A CA 1
ATOM 718 C C . LYS A 1 94 ? -28.823 18.868 42.533 1.00 37.66 94 LYS A C 1
ATOM 720 O O . LYS A 1 94 ? -28.916 19.393 41.406 1.00 37.66 94 LYS A O 1
#

Foldseek 3Di:
DDPPDDDDPVNVVVVVVVVVVVVVVVVVCVVCVVVVCVVCVVVVDDDPDPVNVVVVPDDPVRVVVVVVVVVVVVVVVVVVVVVVVVVVVVVVPD

Sequence (94 aa):
MIKFGSVKKEHLVGAAIGVGTVAAGYYLYKKNQSKVDSFLRKQGINIKTSSQAAYDNMNLEELMTTKEHLEDLIAEKELSTNTTISEAAVEVTK

Radius of gyration: 26.37 Å; chains: 1; bounding box: 51×35×78 Å

Secondary structure (DSSP, 8-state):
--------HHHHHHHHHHHHHHHHHHHHHHHTHHHHHHHHHHTT-----HHHHHHHT--HHHHHHHHHHHHHHHHHHHHHHHHHHHHHHHHTT-

pLDDT: mean 74.39, std 14.4, range [37.66, 94.25]